Protein AF-Q17XA5-F1 (afdb_monomer_lite)

Sequence (164 aa):
MGDPQAYRCNRTDPNPKNCMPIATYNEMKNLAEKLQKTQGILCALSGCPSNQADQTKQGATISEALETAQKLMDLIHKTNTNMNWGNITIKGLSKLAVAYGGGKVGGHLENHVIYEGNIISNNPIISYVVFQNIYKMLTLLQEALKLSQNNTANSNTLQAQATV

Organism: Helicobacter acinonychis (strain Sheeba) (N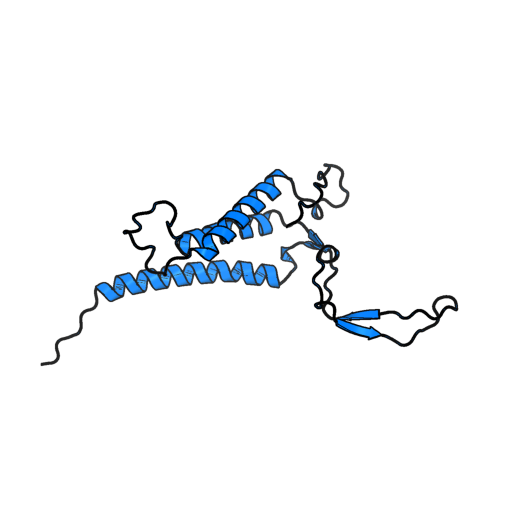CBI:txid382638)

Foldseek 3Di:
DDDPDCPPQDPPPPCSLQDDHPVLVVLLVVLVVVLVVQVVQEDDLVADDPDDPDPVNHHDYPVVNLVSVLVNLVSLVVSQHWDFLLVDDDPPQFDFPDQDFFDDDVHDGDGDTDTPRRDGDGGGPVVDVVSVVVNVVSVVVVVVSVVVVVVVVVVVVDDDDDDD

Radius of gyration: 24.25 Å; chains: 1; bounding box: 64×49×66 Å

Structure (mmCIF, N/CA/C/O backbone):
data_AF-Q17XA5-F1
#
_entry.id   AF-Q17XA5-F1
#
loop_
_atom_site.group_PDB
_atom_site.id
_atom_site.type_symbol
_atom_site.label_atom_id
_atom_site.label_alt_id
_atom_site.label_comp_id
_atom_site.label_asym_id
_atom_site.label_entity_id
_atom_site.label_seq_id
_atom_site.pdbx_PDB_ins_code
_atom_site.Cartn_x
_atom_site.Cartn_y
_atom_site.Cartn_z
_atom_site.occupancy
_atom_site.B_iso_or_equiv
_atom_site.auth_seq_id
_atom_site.auth_comp_id
_atom_site.auth_asym_id
_atom_site.auth_atom_id
_atom_site.pdbx_PDB_model_num
ATOM 1 N N . MET A 1 1 ? 17.829 -2.364 3.643 1.00 36.09 1 MET A N 1
ATOM 2 C CA . MET A 1 1 ? 17.371 -2.294 2.240 1.00 36.09 1 MET A CA 1
ATOM 3 C C . MET A 1 1 ? 18.505 -1.671 1.448 1.00 36.09 1 MET A C 1
ATOM 5 O O . MET A 1 1 ? 18.927 -0.585 1.820 1.00 36.09 1 MET A O 1
ATOM 9 N N . GLY A 1 2 ? 19.095 -2.399 0.497 1.00 38.16 2 GLY A N 1
ATOM 10 C CA . GLY A 1 2 ? 20.187 -1.864 -0.323 1.00 38.16 2 GLY A CA 1
ATOM 11 C C . GLY A 1 2 ? 19.666 -0.740 -1.212 1.00 38.16 2 GLY A C 1
ATOM 12 O O . GLY A 1 2 ? 18.548 -0.846 -1.713 1.00 38.16 2 GLY A O 1
ATOM 13 N N . ASP A 1 3 ? 20.440 0.332 -1.354 1.00 41.34 3 ASP A N 1
ATOM 14 C CA . ASP A 1 3 ? 20.094 1.455 -2.222 1.00 41.34 3 ASP A CA 1
ATOM 15 C C . ASP A 1 3 ? 20.024 0.930 -3.667 1.00 41.34 3 ASP A C 1
ATOM 17 O O . ASP A 1 3 ? 21.031 0.410 -4.168 1.00 41.34 3 ASP A O 1
ATOM 21 N N . PRO A 1 4 ? 18.857 0.952 -4.334 1.00 51.19 4 PRO A N 1
ATOM 22 C CA . PRO A 1 4 ? 18.785 0.523 -5.717 1.00 51.19 4 PRO A CA 1
ATOM 23 C C . PRO A 1 4 ? 19.672 1.462 -6.530 1.00 51.19 4 PRO A C 1
ATOM 25 O O . PRO A 1 4 ? 19.548 2.682 -6.422 1.00 51.19 4 PRO A O 1
ATOM 28 N N . GLN A 1 5 ? 20.589 0.879 -7.311 1.00 47.56 5 GLN A N 1
ATOM 29 C CA . GLN A 1 5 ? 21.404 1.593 -8.294 1.00 47.56 5 GLN A CA 1
ATOM 30 C C . GLN A 1 5 ? 20.510 2.620 -8.982 1.00 47.56 5 GLN A C 1
ATOM 32 O O . GLN A 1 5 ? 19.525 2.244 -9.620 1.00 47.56 5 GLN A O 1
ATOM 37 N N . ALA A 1 6 ? 20.810 3.905 -8.779 1.00 47.69 6 ALA A N 1
ATOM 38 C CA . ALA A 1 6 ? 20.068 5.008 -9.357 1.00 47.69 6 ALA A CA 1
ATOM 39 C C . ALA A 1 6 ? 20.289 4.984 -10.872 1.00 47.69 6 ALA A C 1
ATOM 41 O O . ALA A 1 6 ? 21.098 5.736 -11.416 1.00 47.69 6 ALA A O 1
ATOM 42 N N . TYR A 1 7 ? 19.589 4.083 -11.562 1.00 51.66 7 TYR A N 1
ATOM 43 C CA . TYR A 1 7 ? 19.445 4.115 -13.000 1.00 51.66 7 TYR A CA 1
ATOM 44 C C . TYR A 1 7 ? 18.728 5.420 -13.297 1.00 51.66 7 TYR A C 1
ATOM 46 O O . TYR A 1 7 ? 17.516 5.552 -13.140 1.00 51.66 7 TYR A O 1
ATOM 54 N N . ARG A 1 8 ? 19.523 6.437 -13.635 1.00 52.28 8 ARG A N 1
ATOM 55 C CA . ARG A 1 8 ? 19.034 7.711 -14.138 1.00 52.28 8 ARG A CA 1
ATOM 56 C C . ARG A 1 8 ? 18.149 7.377 -15.325 1.00 52.28 8 ARG A C 1
ATOM 58 O O . ARG A 1 8 ? 18.661 6.989 -16.370 1.00 52.28 8 ARG A O 1
ATOM 65 N N . CYS A 1 9 ? 16.839 7.498 -15.142 1.00 60.94 9 CYS A N 1
ATOM 66 C CA . CYS A 1 9 ? 15.868 7.372 -16.212 1.00 60.94 9 CYS A CA 1
ATOM 67 C C . CYS A 1 9 ? 16.212 8.436 -17.247 1.00 60.94 9 CYS A C 1
ATOM 69 O O . CYS A 1 9 ? 15.909 9.617 -17.062 1.00 60.94 9 CYS A O 1
ATOM 71 N N . ASN A 1 10 ? 16.954 8.049 -18.278 1.00 56.41 10 ASN A N 1
ATOM 72 C CA . ASN A 1 10 ? 17.335 8.981 -19.315 1.00 56.41 10 ASN A CA 1
ATOM 73 C C . ASN A 1 10 ? 16.105 9.199 -20.199 1.00 56.41 10 ASN A C 1
ATOM 75 O O . ASN A 1 10 ? 15.340 8.266 -20.437 1.00 56.41 10 ASN A O 1
ATOM 79 N N . ARG A 1 11 ? 15.897 10.421 -20.704 1.00 52.03 11 ARG A N 1
ATOM 80 C CA . ARG A 1 11 ? 14.738 10.748 -21.567 1.00 52.03 11 ARG A CA 1
ATOM 81 C C . ARG A 1 11 ? 14.680 9.919 -22.862 1.00 52.03 11 ARG A C 1
ATOM 83 O O . ARG A 1 11 ? 13.695 9.997 -23.584 1.00 52.03 11 ARG A O 1
ATOM 90 N N . THR A 1 12 ? 15.728 9.153 -23.145 1.00 58.00 12 THR A N 1
ATOM 91 C CA . THR A 1 12 ? 15.919 8.305 -24.321 1.00 58.00 12 THR A CA 1
ATOM 92 C C . THR A 1 12 ? 15.758 6.807 -24.035 1.00 58.00 12 THR A C 1
ATOM 94 O O . THR A 1 12 ? 16.127 6.004 -24.888 1.00 58.00 12 THR A O 1
ATOM 97 N N . ASP A 1 13 ? 15.264 6.402 -22.856 1.00 61.00 13 ASP A N 1
ATOM 98 C CA . ASP A 1 13 ? 15.025 4.983 -22.562 1.00 61.00 13 ASP A CA 1
ATOM 99 C C . ASP A 1 13 ? 13.949 4.416 -23.515 1.00 61.00 13 ASP A C 1
ATOM 101 O O . ASP A 1 13 ? 12.835 4.953 -23.559 1.00 61.00 13 ASP A O 1
ATOM 105 N N . PRO A 1 14 ? 14.247 3.349 -24.283 1.00 62.25 14 PRO A N 1
ATOM 106 C CA . PRO A 1 14 ? 13.286 2.733 -25.195 1.00 62.25 14 PRO A CA 1
ATOM 107 C C . PRO A 1 14 ? 12.069 2.136 -24.474 1.00 62.25 14 PRO A C 1
ATOM 109 O O . PRO A 1 14 ? 11.065 1.845 -25.122 1.00 62.25 14 PRO A O 1
ATOM 112 N N . ASN A 1 15 ? 12.125 1.955 -23.149 1.00 67.31 15 ASN A N 1
ATOM 113 C CA . ASN A 1 15 ? 11.006 1.476 -22.354 1.00 67.31 15 ASN A CA 1
ATOM 114 C C . ASN A 1 15 ? 10.769 2.370 -21.120 1.00 67.31 15 ASN A C 1
ATOM 116 O O . ASN A 1 15 ? 11.163 2.016 -20.004 1.00 67.31 15 ASN A O 1
ATOM 120 N N . PRO A 1 16 ? 10.060 3.508 -21.274 1.00 72.44 16 PRO A N 1
ATOM 121 C CA . PRO A 1 16 ? 9.834 4.472 -20.191 1.00 72.44 16 PRO A CA 1
ATOM 122 C C . PRO A 1 16 ? 9.091 3.871 -18.990 1.00 72.44 16 PRO A C 1
ATOM 124 O O . PRO A 1 16 ? 9.116 4.438 -17.901 1.00 72.44 16 PRO A O 1
ATOM 127 N N . LYS A 1 17 ? 8.444 2.712 -19.165 1.00 82.25 17 LYS A N 1
ATOM 128 C CA . LYS A 1 17 ? 7.773 1.982 -18.093 1.00 82.25 17 LYS A CA 1
ATOM 129 C C . LYS A 1 17 ? 8.729 1.243 -17.165 1.00 82.25 17 LYS A C 1
ATOM 131 O O . LYS A 1 17 ? 8.326 0.975 -16.047 1.00 82.25 17 LYS A O 1
ATOM 136 N N . ASN A 1 18 ? 9.973 0.957 -17.544 1.00 83.62 18 ASN A N 1
ATOM 137 C CA . ASN A 1 18 ? 10.951 0.303 -16.656 1.00 83.62 18 ASN A CA 1
ATOM 138 C C . ASN A 1 18 ? 11.650 1.270 -15.690 1.00 83.62 18 ASN A C 1
ATOM 140 O O . ASN A 1 18 ? 12.493 0.864 -14.895 1.00 83.62 18 ASN A O 1
ATOM 144 N N . CYS A 1 19 ? 11.307 2.550 -15.772 1.00 79.69 19 CYS A N 1
ATOM 145 C CA . CYS A 1 19 ? 12.036 3.633 -15.151 1.00 79.69 19 CYS A CA 1
ATOM 146 C C . CYS A 1 19 ? 11.107 4.461 -14.246 1.00 79.69 19 CYS A C 1
ATOM 148 O O . CYS A 1 19 ? 9.918 4.622 -14.528 1.00 79.69 19 CYS A O 1
ATOM 150 N N . MET A 1 20 ? 11.647 4.989 -13.144 1.00 86.56 20 MET A N 1
ATOM 151 C CA . MET A 1 20 ? 10.948 5.886 -12.222 1.00 86.56 20 MET A CA 1
ATOM 152 C C . MET A 1 20 ? 11.819 7.108 -11.897 1.00 86.56 20 MET A C 1
ATOM 154 O O . MET A 1 20 ? 12.958 6.937 -11.459 1.00 86.56 20 MET A O 1
ATOM 158 N N . PRO A 1 21 ? 11.303 8.345 -12.040 1.00 86.12 21 PRO A N 1
ATOM 159 C CA . PRO A 1 21 ? 12.040 9.540 -11.644 1.00 86.12 21 PRO A CA 1
ATOM 160 C C . PRO A 1 21 ? 12.481 9.485 -10.176 1.00 86.12 21 PRO A C 1
ATOM 162 O O . PRO A 1 21 ? 11.692 9.139 -9.298 1.00 86.12 21 PRO A O 1
ATOM 165 N N . ILE A 1 22 ? 13.715 9.912 -9.891 1.00 86.12 22 ILE A N 1
ATOM 166 C CA . ILE A 1 22 ? 14.277 9.867 -8.530 1.00 86.12 22 ILE A CA 1
ATOM 167 C C . ILE A 1 22 ? 13.446 10.663 -7.514 1.00 86.12 22 ILE A C 1
ATOM 169 O O . ILE A 1 22 ? 13.305 10.245 -6.371 1.00 86.12 22 ILE A O 1
ATOM 173 N N . ALA A 1 23 ? 12.852 11.786 -7.933 1.00 90.56 23 ALA A N 1
ATOM 174 C CA . ALA A 1 23 ? 11.978 12.585 -7.077 1.00 90.56 23 ALA A CA 1
ATOM 175 C C . ALA A 1 23 ? 10.739 11.786 -6.641 1.00 90.56 23 ALA A C 1
ATOM 177 O O . ALA A 1 23 ? 10.420 11.742 -5.458 1.00 90.56 23 ALA A O 1
ATOM 178 N N . THR A 1 24 ? 10.105 11.087 -7.586 1.00 92.4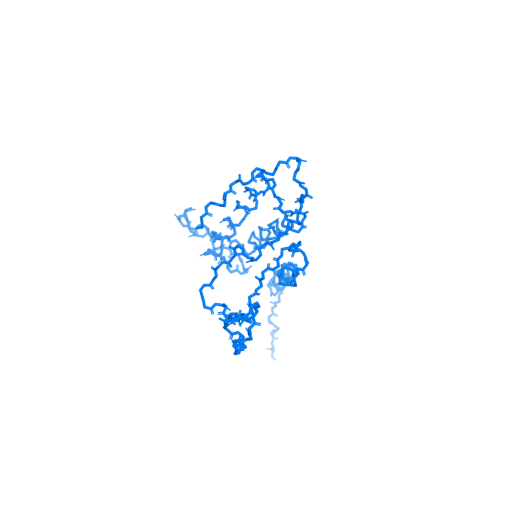4 24 THR A N 1
ATOM 179 C CA . THR A 1 24 ? 8.969 10.196 -7.325 1.00 92.44 24 THR A CA 1
ATOM 180 C C . THR A 1 24 ? 9.368 9.028 -6.424 1.00 92.44 24 THR A C 1
ATOM 182 O O . THR A 1 24 ? 8.658 8.727 -5.469 1.00 92.44 24 THR A O 1
ATOM 185 N N . TYR A 1 25 ? 10.527 8.409 -6.671 1.00 92.94 25 TYR A N 1
ATOM 186 C CA . TYR A 1 25 ? 11.054 7.354 -5.803 1.00 92.94 25 TYR A CA 1
ATOM 187 C C . TYR A 1 25 ? 11.279 7.847 -4.368 1.00 92.94 25 TYR A C 1
ATOM 189 O O . TYR A 1 25 ? 10.873 7.182 -3.420 1.00 92.94 25 TYR A O 1
ATOM 197 N N . ASN A 1 26 ? 11.886 9.023 -4.191 1.00 95.12 26 ASN A N 1
ATOM 198 C CA . ASN A 1 26 ? 12.140 9.594 -2.868 1.00 95.12 26 ASN A CA 1
ATOM 199 C C . ASN A 1 26 ? 10.841 9.903 -2.115 1.00 95.12 26 ASN A C 1
ATOM 201 O O . ASN A 1 26 ? 10.767 9.688 -0.906 1.00 95.12 26 ASN A O 1
ATOM 205 N N . GLU A 1 27 ? 9.808 10.367 -2.819 1.00 97.06 27 GLU A N 1
ATOM 206 C CA . GLU A 1 27 ? 8.481 10.577 -2.240 1.00 97.06 27 GLU A CA 1
ATOM 207 C C . GLU A 1 27 ? 7.848 9.249 -1.789 1.00 97.06 27 GLU A C 1
ATOM 209 O O . GLU A 1 27 ? 7.419 9.135 -0.639 1.00 97.06 27 GLU A O 1
ATOM 214 N N . MET A 1 28 ? 7.884 8.210 -2.636 1.00 97.31 28 MET A N 1
ATOM 215 C CA . MET A 1 28 ? 7.431 6.860 -2.266 1.00 97.31 28 MET A CA 1
ATOM 216 C C . MET A 1 28 ? 8.209 6.303 -1.068 1.00 97.31 28 MET A C 1
ATOM 218 O O . MET A 1 28 ? 7.610 5.765 -0.138 1.00 97.31 28 MET A O 1
ATOM 222 N N . LYS A 1 29 ? 9.538 6.454 -1.062 1.00 96.81 29 LYS A N 1
ATOM 223 C CA . LYS A 1 29 ? 10.417 6.007 0.024 1.00 96.81 29 LYS A CA 1
ATOM 224 C C . LYS A 1 29 ? 10.050 6.681 1.343 1.00 96.81 29 LYS A C 1
ATOM 226 O O . LYS A 1 29 ? 9.884 5.989 2.341 1.00 96.81 29 LYS A O 1
ATOM 231 N N . ASN A 1 30 ? 9.863 8.000 1.345 1.00 97.31 30 ASN A N 1
ATOM 232 C CA . ASN A 1 30 ? 9.486 8.741 2.549 1.00 97.31 30 ASN A CA 1
ATOM 233 C C . ASN A 1 30 ? 8.121 8.283 3.094 1.00 97.31 30 ASN A C 1
ATOM 235 O O . ASN A 1 30 ? 7.977 8.033 4.290 1.00 97.31 30 ASN A O 1
ATOM 239 N N . LEU A 1 31 ? 7.126 8.098 2.219 1.00 98.12 31 LEU A N 1
ATOM 240 C CA . LEU A 1 31 ? 5.816 7.573 2.617 1.00 98.12 31 LEU A CA 1
ATOM 241 C C . LEU A 1 31 ? 5.920 6.154 3.200 1.00 98.12 31 LEU A C 1
ATOM 243 O O . LEU A 1 31 ? 5.318 5.876 4.237 1.00 98.12 31 LEU A O 1
ATOM 247 N N . ALA A 1 32 ? 6.714 5.277 2.582 1.00 97.38 32 ALA A N 1
ATOM 248 C CA . ALA A 1 32 ? 6.944 3.919 3.069 1.00 97.38 32 ALA A CA 1
ATOM 249 C C . ALA A 1 32 ? 7.665 3.902 4.428 1.00 97.38 32 ALA A C 1
ATOM 251 O O . ALA A 1 32 ? 7.258 3.179 5.335 1.00 97.38 32 ALA A O 1
ATOM 252 N N . GLU A 1 33 ? 8.695 4.730 4.608 1.00 95.44 33 GLU A N 1
ATOM 253 C CA . GLU A 1 33 ? 9.415 4.867 5.878 1.00 95.44 33 GLU A CA 1
ATOM 254 C C . GLU A 1 33 ? 8.521 5.441 6.983 1.00 95.44 33 GLU A C 1
ATOM 256 O O . GLU A 1 33 ? 8.573 4.972 8.124 1.00 95.44 33 GLU A O 1
ATOM 261 N N . LYS A 1 34 ? 7.666 6.420 6.658 1.00 94.31 34 LYS A N 1
ATOM 262 C CA . LYS A 1 34 ? 6.665 6.955 7.587 1.00 94.31 34 LYS A CA 1
ATOM 263 C C . LYS A 1 34 ? 5.675 5.867 8.003 1.00 94.31 34 LYS A C 1
ATOM 265 O O . LYS A 1 34 ? 5.464 5.675 9.197 1.00 94.31 34 LYS A O 1
ATOM 270 N N . LEU A 1 35 ? 5.131 5.114 7.044 1.00 95.00 35 LEU A N 1
ATOM 271 C CA . LEU A 1 35 ? 4.196 4.021 7.316 1.00 95.00 35 LEU A CA 1
ATOM 272 C C . LEU A 1 35 ? 4.832 2.921 8.181 1.00 95.00 35 LEU A C 1
ATOM 274 O O . LEU A 1 35 ? 4.214 2.457 9.138 1.00 95.00 35 LEU A O 1
ATOM 278 N N . GLN A 1 36 ? 6.082 2.549 7.894 1.00 93.38 36 GLN A N 1
ATOM 279 C CA . GLN A 1 36 ? 6.824 1.550 8.665 1.00 93.38 36 GLN A CA 1
ATOM 280 C C . GLN A 1 36 ? 7.036 1.982 10.121 1.00 93.38 36 GLN A C 1
ATOM 282 O O . GLN A 1 36 ? 6.895 1.162 11.030 1.00 93.38 36 GLN A O 1
ATOM 287 N N . LYS A 1 37 ? 7.365 3.260 10.352 1.00 89.44 37 LYS A N 1
ATOM 288 C CA . LYS A 1 37 ? 7.490 3.824 11.705 1.00 89.44 37 LYS A CA 1
ATOM 289 C C . LYS A 1 37 ? 6.147 3.808 12.429 1.00 89.44 37 LYS A C 1
ATOM 291 O O . LYS A 1 37 ? 6.086 3.384 13.576 1.00 89.44 37 LYS A O 1
ATOM 296 N N . THR A 1 38 ? 5.078 4.204 11.741 1.00 87.50 38 THR A N 1
ATOM 297 C CA . THR A 1 38 ? 3.711 4.232 12.273 1.00 87.50 38 THR A CA 1
ATOM 298 C C . THR A 1 38 ? 3.202 2.846 12.681 1.00 87.50 38 THR A C 1
ATOM 300 O O . THR A 1 38 ? 2.573 2.732 13.729 1.00 87.50 38 THR A O 1
ATOM 303 N N . GLN A 1 39 ? 3.505 1.784 11.922 1.00 82.38 39 GLN A N 1
ATOM 304 C CA . GLN A 1 39 ? 3.032 0.421 12.216 1.00 82.38 39 GLN A CA 1
ATOM 305 C C . GLN A 1 39 ? 3.417 -0.063 13.626 1.00 82.38 39 GLN A C 1
ATOM 307 O O . GLN A 1 39 ? 2.622 -0.734 14.279 1.00 82.38 39 GLN A O 1
ATOM 312 N N . GLY A 1 40 ? 4.615 0.286 14.106 1.00 79.56 40 GLY A N 1
ATOM 313 C CA . GLY A 1 40 ? 5.111 -0.134 15.422 1.00 79.56 40 GLY A CA 1
ATOM 314 C C . GLY A 1 40 ? 4.495 0.611 16.610 1.00 79.56 40 GLY A C 1
ATOM 315 O O . GLY A 1 40 ? 4.762 0.245 17.751 1.00 79.56 40 GLY A O 1
ATOM 316 N N . ILE A 1 41 ? 3.698 1.652 16.353 1.00 85.31 41 ILE A N 1
ATOM 317 C CA . ILE A 1 41 ? 3.164 2.570 17.372 1.00 85.31 41 ILE A CA 1
ATOM 318 C C . ILE A 1 41 ? 1.670 2.868 17.171 1.00 85.31 41 ILE A C 1
ATOM 320 O O . ILE A 1 41 ? 1.180 3.905 17.621 1.00 85.31 41 ILE A O 1
ATOM 324 N N . LEU A 1 42 ? 0.946 1.992 16.467 1.00 90.00 42 LEU A N 1
ATOM 325 C CA . LEU A 1 42 ? -0.479 2.180 16.200 1.00 90.00 42 LEU A CA 1
ATOM 326 C C . LEU A 1 42 ? -1.295 2.201 17.493 1.00 90.00 42 LEU A C 1
ATOM 328 O O . LEU A 1 42 ? -1.229 1.289 18.316 1.00 90.00 42 LEU A O 1
ATOM 332 N N . CYS A 1 43 ? -2.113 3.234 17.629 1.00 89.44 43 CYS A N 1
ATOM 333 C CA . CYS A 1 43 ? -3.091 3.351 18.696 1.00 89.44 43 CYS A CA 1
ATOM 334 C C . CYS A 1 43 ? -4.333 2.496 18.414 1.00 89.44 43 CYS A C 1
ATOM 336 O O . CYS A 1 43 ? -4.594 2.086 17.281 1.00 89.44 43 CYS A O 1
ATOM 338 N N . ALA A 1 44 ? -5.139 2.268 19.452 1.00 86.69 44 ALA A N 1
ATOM 339 C CA . ALA A 1 44 ? -6.466 1.685 19.293 1.00 86.69 44 ALA A CA 1
ATOM 340 C C . ALA A 1 44 ? -7.362 2.569 18.399 1.00 86.69 44 ALA A C 1
ATOM 342 O O . ALA A 1 44 ? -7.098 3.759 18.209 1.00 86.69 44 ALA A O 1
ATOM 343 N N . LEU A 1 45 ? -8.469 2.009 17.892 1.00 86.31 45 LEU A N 1
ATOM 344 C CA . LEU A 1 45 ? -9.437 2.757 17.071 1.00 86.31 45 LEU A CA 1
ATOM 345 C C . LEU A 1 45 ? -10.015 3.984 17.797 1.00 86.31 45 LEU A C 1
ATOM 347 O O . LEU A 1 45 ? -10.392 4.954 17.146 1.00 86.31 45 LEU A O 1
ATOM 351 N N . SER A 1 46 ? -10.048 3.956 19.132 1.00 81.19 46 SER A N 1
ATOM 352 C CA . SER A 1 46 ? -10.476 5.065 19.993 1.00 81.19 46 SER A CA 1
ATOM 353 C C . SER A 1 46 ? -9.495 6.246 20.034 1.00 81.19 46 SER A C 1
ATOM 355 O O . SER A 1 46 ? -9.795 7.253 20.668 1.00 81.19 46 SER A O 1
ATOM 357 N N . GLY A 1 47 ? -8.330 6.136 19.389 1.00 81.75 47 GLY A N 1
ATOM 358 C CA . GLY A 1 47 ? -7.284 7.155 19.387 1.00 81.75 47 GLY A CA 1
ATOM 359 C C . GLY A 1 47 ? -6.153 6.873 20.376 1.00 81.75 47 GLY A C 1
ATOM 360 O O . GLY A 1 47 ? -6.111 5.839 21.047 1.00 81.75 47 GLY A O 1
ATOM 361 N N . CYS A 1 48 ? -5.195 7.798 20.422 1.00 84.06 48 CYS A N 1
ATOM 362 C CA . CYS A 1 48 ? -4.025 7.709 21.289 1.00 84.06 48 CYS A CA 1
ATOM 363 C C . CYS A 1 48 ? -4.310 8.335 22.665 1.00 84.06 48 CYS A C 1
ATOM 365 O O . CYS A 1 48 ? -4.961 9.378 22.731 1.00 84.06 48 CYS A O 1
ATOM 367 N N . PRO A 1 49 ? -3.822 7.744 23.769 1.00 78.12 49 PRO A N 1
ATOM 368 C CA . PRO A 1 49 ? -4.014 8.300 25.105 1.00 78.12 49 PRO A CA 1
ATOM 369 C C . PRO A 1 49 ? -3.276 9.639 25.277 1.00 78.12 49 PRO A C 1
ATOM 371 O O . PRO A 1 49 ? -2.100 9.755 24.941 1.00 78.12 49 PRO A O 1
ATOM 374 N N . SER A 1 50 ? -3.944 10.631 25.873 1.00 68.19 50 SER A N 1
ATOM 375 C CA . SER A 1 50 ? -3.457 12.016 26.026 1.00 68.19 50 SER A CA 1
ATOM 376 C C . SER A 1 50 ? -2.314 12.212 27.040 1.00 68.19 50 SER A C 1
ATOM 378 O O . SER A 1 50 ? -1.815 13.324 27.183 1.00 68.19 50 SER A O 1
ATOM 380 N N . ASN A 1 51 ? -1.890 11.159 27.752 1.00 57.59 51 ASN A N 1
ATOM 381 C CA . ASN A 1 51 ? -1.057 11.257 28.963 1.00 57.59 51 ASN A CA 1
ATOM 382 C C . ASN A 1 51 ? 0.358 10.676 28.809 1.00 57.59 51 ASN A C 1
ATOM 384 O O . ASN A 1 51 ? 0.918 10.129 29.760 1.00 57.59 51 ASN A O 1
ATOM 388 N N . GLN A 1 52 ? 0.964 10.758 27.628 1.00 55.69 52 GLN A N 1
ATOM 389 C CA . GLN A 1 52 ? 2.368 10.376 27.495 1.00 55.69 52 GLN A CA 1
ATOM 390 C C . GLN A 1 52 ? 3.242 11.567 27.891 1.00 55.69 52 GLN A C 1
ATOM 392 O O . GLN A 1 52 ? 3.482 12.468 27.097 1.00 55.69 52 GLN A O 1
ATOM 397 N N . ALA A 1 53 ? 3.735 11.554 29.133 1.00 50.91 53 ALA A N 1
ATOM 398 C CA . ALA A 1 53 ? 4.699 12.512 29.698 1.00 50.91 53 ALA A CA 1
ATOM 399 C C . ALA A 1 53 ? 6.057 12.569 28.952 1.00 50.91 53 ALA A C 1
ATOM 401 O O . ALA A 1 53 ? 7.001 13.201 29.412 1.00 50.91 53 ALA A O 1
ATOM 402 N N . ASP A 1 54 ? 6.154 11.903 27.805 1.00 52.66 54 ASP A N 1
ATOM 403 C CA . ASP A 1 54 ? 7.342 11.733 26.995 1.00 52.66 54 ASP A CA 1
ATOM 404 C C . ASP A 1 54 ? 6.924 11.950 25.532 1.00 52.66 54 ASP A C 1
ATOM 406 O O . ASP A 1 54 ? 6.327 11.071 24.904 1.00 52.66 54 ASP A O 1
ATOM 410 N N . GLN A 1 55 ? 7.189 13.146 24.993 1.00 53.22 55 GLN A N 1
ATOM 411 C CA . GLN A 1 55 ? 6.847 13.529 23.608 1.00 53.22 55 GLN A CA 1
ATOM 412 C C . GLN A 1 55 ? 7.472 12.584 22.563 1.00 53.22 55 GLN A C 1
ATOM 414 O O . GLN A 1 55 ? 7.070 12.567 21.404 1.00 53.22 55 GLN A O 1
ATOM 419 N N . THR A 1 56 ? 8.439 11.760 22.976 1.00 51.97 56 THR A N 1
ATOM 420 C CA . THR A 1 56 ? 9.101 10.745 22.151 1.00 51.97 56 THR A CA 1
ATOM 421 C C . THR A 1 56 ? 8.290 9.451 21.975 1.00 51.97 56 THR A C 1
ATOM 423 O O . THR A 1 56 ? 8.655 8.626 21.139 1.00 51.97 56 THR A O 1
ATOM 426 N N . LYS A 1 57 ? 7.183 9.262 22.714 1.00 58.22 57 LYS A N 1
ATOM 427 C CA . LYS A 1 57 ? 6.338 8.049 22.673 1.00 58.22 57 LYS A CA 1
ATOM 428 C C . LYS A 1 57 ? 4.977 8.238 22.011 1.00 58.22 57 LYS A C 1
ATOM 430 O O . LYS A 1 57 ? 4.147 7.335 22.108 1.00 58.22 57 LYS A O 1
ATOM 435 N N . GLN A 1 58 ? 4.764 9.371 21.346 1.00 73.56 58 GLN A N 1
ATOM 436 C CA . GLN A 1 58 ? 3.483 9.724 20.746 1.00 73.56 58 GLN A CA 1
ATOM 437 C C . GLN A 1 58 ? 3.058 8.654 19.733 1.00 73.56 58 GLN A C 1
ATOM 439 O O . GLN A 1 58 ? 3.707 8.458 18.707 1.00 73.56 58 GLN A O 1
ATOM 444 N N . GLY A 1 59 ? 2.006 7.905 20.073 1.00 76.50 59 GLY A N 1
ATOM 445 C CA . GLY A 1 59 ? 1.452 6.880 19.194 1.00 76.50 59 GLY A CA 1
ATOM 446 C C . GLY A 1 59 ? 0.856 7.493 17.924 1.00 76.50 59 GLY A C 1
ATOM 447 O O . GLY A 1 59 ? 0.545 8.682 17.885 1.00 76.50 59 GLY A O 1
ATOM 448 N N . ALA A 1 60 ? 0.688 6.678 16.887 1.00 85.62 60 ALA A N 1
ATOM 449 C CA . ALA A 1 60 ? 0.089 7.099 15.626 1.00 85.62 60 ALA A CA 1
ATOM 450 C C . ALA A 1 60 ? -1.336 6.559 15.500 1.00 85.62 60 ALA A C 1
ATOM 452 O O . ALA A 1 60 ? -1.614 5.395 15.806 1.00 85.62 60 ALA A O 1
ATOM 453 N N . THR A 1 61 ? -2.257 7.389 15.026 1.00 91.00 61 THR A N 1
ATOM 454 C CA . THR A 1 61 ? -3.639 6.957 14.812 1.00 91.00 61 THR A CA 1
ATOM 455 C C . THR A 1 61 ? -3.738 6.025 13.603 1.00 91.00 61 THR A C 1
ATOM 457 O O . THR A 1 61 ? -2.983 6.129 12.632 1.00 91.00 61 THR A O 1
ATOM 460 N N . ILE A 1 62 ? -4.731 5.131 13.616 1.00 92.25 62 ILE A N 1
ATOM 461 C CA . ILE A 1 62 ? -5.028 4.270 12.459 1.00 92.25 62 ILE A CA 1
ATOM 462 C C . ILE A 1 62 ? -5.387 5.119 11.227 1.00 92.25 62 ILE A C 1
ATOM 464 O O . ILE A 1 62 ? -5.030 4.753 10.110 1.00 92.25 62 ILE A O 1
ATOM 468 N N . SER A 1 63 ? -6.021 6.283 11.419 1.00 92.44 63 SER A N 1
ATOM 469 C CA . SER A 1 63 ? -6.345 7.212 10.328 1.00 92.44 63 SER A CA 1
ATOM 470 C C . SER A 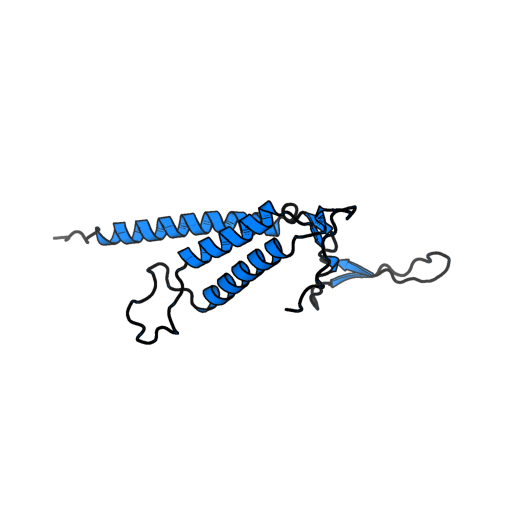1 63 ? -5.090 7.723 9.616 1.00 92.44 63 SER A C 1
ATOM 472 O O . SER A 1 63 ? -5.020 7.669 8.392 1.00 92.44 63 SER A O 1
ATOM 474 N N . GLU A 1 64 ? -4.074 8.167 10.362 1.00 92.25 64 GLU A N 1
ATOM 475 C CA . GLU A 1 64 ? -2.806 8.645 9.787 1.00 92.25 64 GLU A CA 1
ATOM 476 C C . GLU A 1 64 ? -2.056 7.533 9.041 1.00 92.25 64 GLU A C 1
ATOM 478 O O . GLU A 1 64 ? -1.441 7.776 7.995 1.00 92.25 64 GLU A O 1
ATOM 483 N N . ALA A 1 65 ? -2.117 6.305 9.563 1.00 94.25 65 ALA A N 1
ATOM 484 C CA . ALA A 1 65 ? -1.531 5.133 8.926 1.00 94.25 65 ALA A CA 1
ATOM 485 C C . ALA A 1 65 ? -2.216 4.820 7.590 1.00 94.25 65 ALA A C 1
ATOM 487 O O . ALA A 1 65 ? -1.542 4.681 6.568 1.00 94.25 65 ALA A O 1
ATOM 488 N N . LEU A 1 66 ? -3.552 4.765 7.585 1.00 95.62 66 LEU A N 1
ATOM 489 C CA . LEU A 1 66 ? -4.345 4.506 6.384 1.00 95.62 66 LEU A CA 1
ATOM 490 C C . LEU A 1 66 ? -4.198 5.626 5.348 1.00 95.62 66 LEU A C 1
ATOM 492 O O . LEU A 1 66 ? -4.122 5.333 4.159 1.00 95.62 66 LEU A O 1
ATOM 496 N N . GLU A 1 67 ? -4.106 6.890 5.765 1.00 94.94 67 GLU A N 1
ATOM 497 C CA . GLU A 1 67 ? -3.856 8.016 4.855 1.00 94.94 67 GLU A CA 1
ATOM 498 C C . GLU A 1 67 ? -2.460 7.928 4.221 1.00 94.94 67 GLU A C 1
ATOM 500 O O . GLU A 1 67 ? -2.301 8.124 3.015 1.00 94.94 67 GLU A O 1
ATOM 505 N N . THR A 1 68 ? -1.438 7.596 5.015 1.00 96.44 68 THR A N 1
ATOM 506 C CA . THR A 1 68 ? -0.066 7.431 4.511 1.00 96.44 68 THR A CA 1
ATOM 507 C C . THR A 1 68 ? 0.019 6.253 3.537 1.00 96.44 68 THR A C 1
ATOM 509 O O . THR A 1 68 ? 0.621 6.384 2.469 1.00 96.44 68 THR A O 1
ATOM 512 N N . ALA A 1 69 ? -0.623 5.128 3.864 1.00 97.31 69 ALA A N 1
ATOM 513 C CA . ALA A 1 69 ? -0.717 3.971 2.980 1.00 97.31 69 ALA A CA 1
ATOM 514 C C . ALA A 1 69 ? -1.462 4.303 1.679 1.00 97.31 69 ALA A C 1
ATOM 516 O O . ALA A 1 69 ? -0.998 3.915 0.608 1.00 97.31 69 ALA A O 1
ATOM 517 N N . GLN A 1 70 ? -2.558 5.068 1.751 1.00 97.62 70 GLN A N 1
ATOM 518 C CA . GLN A 1 70 ? -3.301 5.506 0.569 1.00 97.62 70 GLN A CA 1
ATOM 519 C C . GLN A 1 70 ? -2.430 6.368 -0.345 1.00 97.62 70 GLN A C 1
ATOM 521 O O . GLN A 1 70 ? -2.290 6.043 -1.517 1.00 97.62 70 GLN A O 1
ATOM 526 N N . LYS A 1 71 ? -1.758 7.397 0.190 1.00 98.00 71 LYS A N 1
ATOM 527 C CA . LYS A 1 71 ? -0.857 8.257 -0.601 1.00 98.00 71 LYS A CA 1
ATOM 528 C C . LYS A 1 71 ? 0.256 7.460 -1.281 1.00 98.00 71 LYS A C 1
ATOM 530 O O . LYS A 1 71 ? 0.568 7.713 -2.442 1.00 98.00 71 LYS A O 1
ATOM 535 N N . LEU A 1 72 ? 0.842 6.488 -0.576 1.00 98.19 72 LEU A N 1
ATOM 536 C CA . LEU A 1 72 ? 1.865 5.610 -1.147 1.00 98.19 72 LEU A CA 1
ATOM 537 C C . LEU A 1 72 ? 1.300 4.781 -2.305 1.00 98.19 72 LEU A C 1
ATOM 539 O O . LEU A 1 72 ? 1.883 4.748 -3.388 1.00 98.19 72 LEU A O 1
ATOM 543 N N . MET A 1 73 ? 0.163 4.124 -2.084 1.00 97.62 73 MET A N 1
ATOM 544 C CA . MET A 1 73 ? -0.463 3.256 -3.078 1.00 97.62 73 MET A CA 1
ATOM 545 C C . MET A 1 73 ? -0.992 4.044 -4.285 1.00 97.62 73 MET A C 1
ATOM 547 O O . MET A 1 73 ? -0.834 3.577 -5.412 1.00 97.62 73 MET A O 1
ATOM 551 N N . ASP A 1 74 ? -1.523 5.252 -4.081 1.00 98.00 74 ASP A N 1
ATOM 552 C CA . ASP A 1 74 ? -1.926 6.190 -5.137 1.00 98.00 74 ASP A CA 1
ATOM 553 C C . ASP A 1 74 ? -0.732 6.599 -5.994 1.00 98.00 74 ASP A C 1
ATOM 555 O O . ASP A 1 74 ? -0.812 6.586 -7.224 1.00 98.00 74 ASP A O 1
ATOM 559 N N . LEU A 1 75 ? 0.394 6.935 -5.356 1.00 97.62 75 LEU A N 1
ATOM 560 C CA . LEU A 1 75 ? 1.612 7.305 -6.062 1.00 97.62 75 LEU A CA 1
ATOM 561 C C . LEU A 1 75 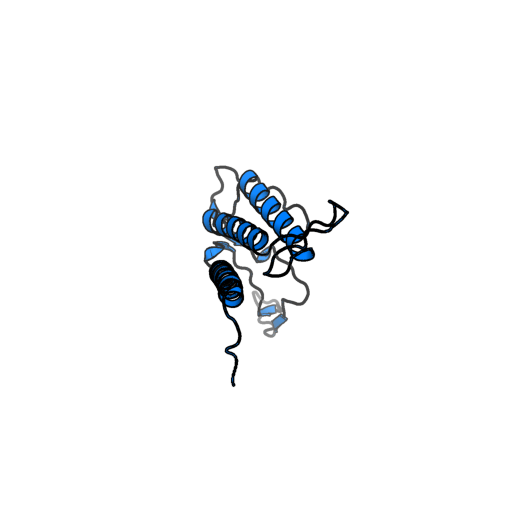? 2.134 6.121 -6.885 1.00 97.62 75 LEU A C 1
ATOM 563 O O . LEU A 1 75 ? 2.433 6.291 -8.064 1.00 97.62 75 LEU A O 1
ATOM 567 N N . ILE A 1 76 ? 2.156 4.905 -6.325 1.00 96.25 76 ILE A N 1
ATOM 568 C CA . ILE A 1 76 ? 2.551 3.684 -7.053 1.00 96.25 76 ILE A CA 1
ATOM 569 C C . ILE A 1 76 ? 1.607 3.420 -8.235 1.00 96.25 76 ILE A C 1
ATOM 571 O O . ILE A 1 76 ? 2.074 3.177 -9.351 1.00 96.25 76 ILE A O 1
ATOM 575 N N . HIS A 1 77 ? 0.293 3.511 -8.016 1.00 96.31 77 HIS A N 1
ATOM 576 C CA . HIS A 1 77 ? -0.723 3.310 -9.049 1.00 96.31 77 HIS A CA 1
ATOM 577 C C . HIS A 1 77 ? -0.605 4.349 -10.171 1.00 96.31 77 HIS A C 1
ATOM 579 O O . HIS A 1 77 ? -0.678 3.998 -11.346 1.00 96.31 77 HIS A O 1
ATOM 585 N N . LYS A 1 78 ? -0.398 5.626 -9.831 1.00 95.56 78 LYS A N 1
ATOM 586 C CA . LYS A 1 78 ? -0.259 6.727 -10.794 1.00 95.56 78 LYS A CA 1
ATOM 587 C C . LYS A 1 78 ? 1.032 6.619 -11.598 1.00 95.56 78 LYS A C 1
ATOM 589 O O . LYS A 1 78 ? 1.007 6.804 -12.813 1.00 95.56 78 LYS A O 1
ATOM 594 N N . THR A 1 79 ? 2.154 6.340 -10.938 1.00 93.31 79 THR A N 1
ATOM 595 C CA . THR A 1 79 ? 3.453 6.212 -11.607 1.00 93.31 79 THR A CA 1
ATOM 596 C C . THR A 1 79 ? 3.472 4.994 -12.525 1.00 93.31 79 THR A C 1
ATOM 598 O O . THR A 1 79 ? 3.961 5.083 -13.651 1.00 93.31 79 THR A O 1
ATOM 601 N N . ASN A 1 80 ? 2.872 3.882 -12.085 1.00 92.81 80 ASN A N 1
ATOM 602 C CA . ASN A 1 80 ? 2.651 2.682 -12.889 1.00 92.81 80 ASN A CA 1
ATOM 603 C C . ASN A 1 80 ? 3.905 2.206 -13.652 1.00 92.81 80 ASN A C 1
ATOM 605 O O . ASN A 1 80 ? 3.844 1.905 -14.853 1.00 92.81 80 ASN A O 1
ATOM 609 N N . THR A 1 81 ? 5.044 2.209 -12.959 1.00 92.19 81 THR A N 1
ATOM 610 C CA . THR A 1 81 ? 6.309 1.629 -13.425 1.00 92.19 81 THR A CA 1
ATOM 611 C C . THR A 1 81 ? 6.196 0.103 -13.406 1.00 92.19 81 THR A C 1
ATOM 613 O O . THR A 1 81 ? 5.458 -0.482 -12.605 1.00 92.19 81 THR A O 1
ATOM 616 N N . ASN A 1 82 ? 6.916 -0.554 -14.306 1.00 92.56 82 ASN A N 1
ATOM 617 C CA . ASN A 1 82 ? 7.031 -1.995 -14.348 1.00 92.56 82 ASN A CA 1
ATOM 618 C C . ASN A 1 82 ? 7.762 -2.501 -13.106 1.00 92.56 82 ASN A C 1
ATOM 620 O O . ASN A 1 82 ? 8.801 -1.976 -12.707 1.00 92.56 82 ASN A O 1
ATOM 624 N N . MET A 1 83 ? 7.215 -3.553 -12.508 1.00 91.00 83 MET A N 1
ATOM 625 C CA . MET A 1 83 ? 7.873 -4.289 -11.442 1.00 91.00 83 MET A CA 1
ATOM 626 C C . MET A 1 83 ? 8.554 -5.504 -12.059 1.00 91.00 83 MET A C 1
ATOM 628 O O . MET A 1 83 ? 7.877 -6.433 -12.510 1.00 91.00 83 MET A O 1
ATOM 632 N N . ASN A 1 84 ? 9.887 -5.470 -12.075 1.00 89.19 84 ASN A N 1
ATOM 633 C CA . ASN A 1 84 ? 10.718 -6.586 -12.498 1.00 89.19 84 ASN A CA 1
ATOM 634 C C . ASN A 1 84 ? 10.914 -7.554 -11.325 1.00 89.19 84 ASN A C 1
ATOM 636 O O . ASN A 1 84 ? 11.782 -7.346 -10.474 1.00 89.19 84 ASN A O 1
ATOM 640 N N . TRP A 1 85 ? 10.109 -8.615 -11.286 1.00 87.38 85 TRP A N 1
ATOM 641 C CA . TRP A 1 85 ? 10.193 -9.622 -10.226 1.00 87.38 85 TRP A CA 1
ATOM 642 C C . TRP A 1 85 ? 11.476 -10.451 -10.285 1.00 87.38 85 TRP A C 1
ATOM 644 O O . TRP A 1 85 ? 11.906 -10.957 -9.254 1.00 87.38 85 TRP A O 1
ATOM 654 N N . GLY A 1 86 ? 12.158 -10.495 -11.437 1.00 85.12 86 GLY A N 1
ATOM 655 C CA . GLY A 1 86 ? 13.485 -11.104 -11.551 1.00 85.12 86 GLY A CA 1
ATOM 656 C C . GLY A 1 86 ? 14.548 -10.432 -10.671 1.00 85.12 86 GLY A C 1
ATOM 657 O O . GLY A 1 86 ? 15.544 -11.064 -10.332 1.00 85.12 86 GLY A O 1
ATOM 658 N N . ASN A 1 87 ? 14.324 -9.182 -10.240 1.00 85.12 87 ASN A N 1
ATOM 659 C CA . ASN A 1 87 ? 15.211 -8.486 -9.303 1.00 85.12 87 ASN A CA 1
ATOM 660 C C . ASN A 1 87 ? 14.963 -8.871 -7.831 1.00 85.12 87 ASN A C 1
ATOM 662 O O . ASN A 1 87 ? 15.757 -8.510 -6.962 1.00 85.12 87 ASN A O 1
ATOM 666 N N . ILE A 1 88 ? 13.868 -9.572 -7.521 1.00 84.50 88 ILE A N 1
ATOM 667 C CA . ILE A 1 88 ? 13.505 -9.956 -6.155 1.00 84.50 88 ILE A CA 1
ATOM 668 C C . ILE A 1 88 ? 14.019 -11.371 -5.894 1.00 84.50 88 ILE A C 1
ATOM 670 O O . ILE A 1 88 ? 13.556 -12.340 -6.483 1.00 84.50 88 ILE A O 1
ATOM 674 N N . THR A 1 89 ? 14.967 -11.504 -4.965 1.00 82.88 89 THR A N 1
ATOM 675 C CA . THR A 1 89 ? 15.478 -12.809 -4.525 1.00 82.88 89 THR A CA 1
ATOM 676 C C . THR A 1 89 ? 15.024 -13.091 -3.101 1.00 82.88 89 THR A C 1
ATOM 678 O O . THR A 1 89 ? 15.471 -12.432 -2.162 1.00 82.88 89 THR A O 1
ATOM 681 N N . ILE A 1 90 ? 14.168 -14.100 -2.927 1.00 81.75 90 ILE A N 1
ATOM 682 C CA . ILE A 1 90 ? 13.759 -14.583 -1.605 1.00 81.75 90 ILE A CA 1
ATOM 683 C C . ILE A 1 90 ? 14.144 -16.057 -1.485 1.00 81.75 90 ILE A C 1
ATOM 685 O O . ILE A 1 90 ? 13.665 -16.908 -2.237 1.00 81.75 90 ILE A O 1
ATOM 689 N N . LYS A 1 91 ? 15.040 -16.366 -0.540 1.00 80.56 91 LYS A N 1
ATOM 690 C CA . LYS A 1 91 ? 15.520 -17.736 -0.315 1.00 80.56 91 LYS A CA 1
ATOM 691 C C . LYS A 1 91 ? 14.349 -18.652 0.063 1.00 80.56 91 LYS A C 1
ATOM 693 O O . LYS A 1 91 ? 13.587 -18.329 0.966 1.00 80.56 91 LYS A O 1
ATOM 698 N N . GLY A 1 92 ? 14.241 -19.801 -0.607 1.00 74.44 92 GLY A N 1
ATOM 699 C CA . GLY A 1 92 ? 13.250 -20.843 -0.301 1.00 74.44 92 GLY A CA 1
ATOM 700 C C . GLY A 1 92 ? 11.870 -20.669 -0.945 1.00 74.44 92 GLY A C 1
ATOM 701 O O . GLY A 1 92 ? 11.024 -21.543 -0.773 1.00 74.44 92 GLY A O 1
ATOM 702 N N . LEU A 1 93 ? 11.635 -19.587 -1.697 1.00 74.50 93 LEU A N 1
ATOM 703 C CA . LEU A 1 93 ? 10.370 -19.354 -2.410 1.00 74.50 93 LEU A CA 1
ATOM 704 C C . LEU A 1 93 ? 10.337 -20.003 -3.801 1.00 74.50 93 LEU A C 1
ATOM 706 O O . LEU A 1 93 ? 9.279 -20.436 -4.249 1.00 74.50 93 LEU A O 1
ATOM 710 N N . SER A 1 94 ? 11.490 -20.148 -4.454 1.00 64.38 94 SER A N 1
ATOM 711 C CA . SER A 1 94 ? 11.630 -20.949 -5.667 1.00 64.38 94 SER A CA 1
ATOM 712 C C . SER A 1 94 ? 11.680 -22.436 -5.301 1.00 64.38 94 SER A C 1
ATOM 714 O O . SER A 1 94 ? 12.723 -22.967 -4.917 1.00 64.38 94 SER A O 1
ATOM 716 N N . LYS A 1 95 ? 10.546 -23.134 -5.407 1.00 56.88 95 LYS A N 1
ATOM 717 C CA . LYS A 1 95 ? 10.544 -24.601 -5.363 1.00 56.88 95 LYS A CA 1
ATOM 718 C C . LYS A 1 95 ? 10.890 -25.126 -6.747 1.00 56.88 95 LYS A C 1
ATOM 720 O O . LYS A 1 95 ? 10.406 -24.599 -7.744 1.00 56.88 95 LYS A O 1
ATOM 725 N N . LEU A 1 96 ? 11.726 -26.158 -6.815 1.00 55.44 96 LEU A N 1
ATOM 726 C CA . LEU A 1 96 ? 11.885 -26.924 -8.047 1.00 55.44 96 LEU A CA 1
ATOM 727 C C . LEU A 1 96 ? 10.504 -27.487 -8.423 1.00 55.44 96 LEU A C 1
ATOM 729 O O . LEU A 1 96 ? 9.979 -28.316 -7.688 1.00 55.44 96 LEU A O 1
ATOM 733 N N . ALA A 1 97 ? 9.913 -27.000 -9.515 1.00 55.22 97 ALA A N 1
ATOM 734 C CA . ALA A 1 97 ? 8.663 -27.527 -10.064 1.00 55.22 97 ALA A CA 1
ATOM 735 C C . ALA A 1 97 ? 8.892 -28.919 -10.624 1.00 55.22 97 ALA A C 1
ATOM 737 O O . ALA A 1 97 ? 8.189 -29.870 -10.312 1.00 55.22 97 ALA A O 1
ATOM 738 N N . VAL A 1 98 ? 9.900 -29.019 -11.490 1.00 54.34 98 VAL A N 1
ATOM 739 C CA . VAL A 1 98 ? 10.201 -30.206 -12.273 1.00 54.34 98 VAL A CA 1
ATOM 740 C C . VAL A 1 98 ? 11.651 -30.086 -12.737 1.00 54.34 98 VAL A C 1
ATOM 742 O O . VAL A 1 98 ? 12.036 -29.083 -13.341 1.00 54.34 98 VAL A O 1
ATOM 745 N N . ALA A 1 99 ? 12.462 -31.108 -12.476 1.00 50.34 99 ALA A N 1
ATOM 746 C CA . ALA A 1 99 ? 13.615 -31.398 -13.317 1.00 50.34 99 ALA A CA 1
ATOM 747 C C . ALA A 1 99 ? 13.115 -32.383 -14.376 1.00 50.34 99 ALA A C 1
ATOM 749 O O . ALA A 1 99 ? 12.877 -33.548 -14.059 1.00 50.34 99 ALA A O 1
ATOM 750 N N . TYR A 1 100 ? 12.887 -31.932 -15.612 1.00 50.53 100 TYR A N 1
ATOM 751 C CA . TYR A 1 100 ? 12.718 -32.900 -16.693 1.00 50.53 100 TYR A CA 1
ATOM 752 C C . TYR A 1 100 ? 14.087 -33.538 -16.928 1.00 50.53 100 TYR A C 1
ATOM 754 O O . TYR A 1 100 ? 15.073 -32.831 -17.148 1.00 50.53 100 TYR A O 1
ATOM 762 N N . GLY A 1 101 ? 14.150 -34.868 -16.805 1.00 49.81 101 GLY A N 1
ATOM 763 C CA . GLY A 1 101 ? 15.350 -35.644 -17.102 1.00 49.81 101 GLY A CA 1
ATOM 764 C C . GLY A 1 101 ? 15.922 -35.224 -18.454 1.00 49.81 101 GLY A C 1
ATOM 765 O O . GLY A 1 101 ? 15.173 -35.069 -19.419 1.00 49.81 101 GLY A O 1
ATOM 766 N N . GLY A 1 102 ? 17.231 -34.969 -18.476 1.00 50.97 102 GLY A N 1
ATOM 767 C CA . GLY A 1 102 ? 17.897 -34.239 -19.545 1.00 50.97 102 GLY A CA 1
ATOM 768 C C . GLY A 1 102 ? 17.586 -34.765 -20.945 1.00 50.97 102 GLY A C 1
ATOM 769 O O . GLY A 1 102 ? 17.926 -35.890 -21.312 1.00 50.97 102 GLY A O 1
ATOM 770 N N . GLY A 1 103 ? 16.962 -33.905 -21.745 1.00 55.16 103 GLY A N 1
ATOM 771 C CA . GLY A 1 103 ? 16.972 -34.029 -23.193 1.00 55.16 103 GLY A CA 1
ATOM 772 C C . GLY A 1 103 ? 18.288 -33.480 -23.735 1.00 55.16 103 GLY A C 1
ATOM 773 O O . GLY A 1 103 ? 18.856 -32.541 -23.179 1.00 55.16 103 GLY A O 1
ATOM 774 N N . LYS A 1 104 ? 18.792 -34.062 -24.826 1.00 50.50 104 LYS A N 1
ATOM 775 C CA . LYS A 1 104 ? 19.955 -33.510 -25.522 1.00 50.50 104 LYS A CA 1
ATOM 776 C C . LYS A 1 104 ? 19.541 -32.265 -26.304 1.00 50.50 104 LYS A C 1
ATOM 778 O O . LYS A 1 104 ? 18.900 -32.400 -27.343 1.00 50.50 104 LYS A O 1
ATOM 783 N N . VAL A 1 105 ? 19.959 -31.081 -25.867 1.00 53.00 105 VAL A N 1
ATOM 784 C CA . VAL A 1 105 ? 19.944 -29.872 -26.706 1.00 53.00 105 VAL A CA 1
ATOM 785 C C . VAL A 1 105 ? 21.324 -29.773 -27.352 1.00 53.00 105 VAL A C 1
ATOM 787 O O . VAL A 1 105 ? 22.342 -29.788 -26.667 1.00 53.00 105 VAL A O 1
ATOM 790 N N . GLY A 1 106 ? 21.394 -29.819 -28.684 1.00 58.34 106 GLY A N 1
ATOM 791 C CA . GLY A 1 106 ? 22.680 -29.789 -29.399 1.00 58.34 106 GLY A CA 1
ATOM 792 C C . GLY A 1 106 ? 23.630 -30.965 -29.102 1.00 58.34 106 GLY A C 1
ATOM 793 O O . GLY A 1 106 ? 24.824 -30.854 -29.345 1.00 58.34 106 GLY A O 1
ATOM 794 N N . GLY A 1 107 ? 23.131 -32.089 -28.572 1.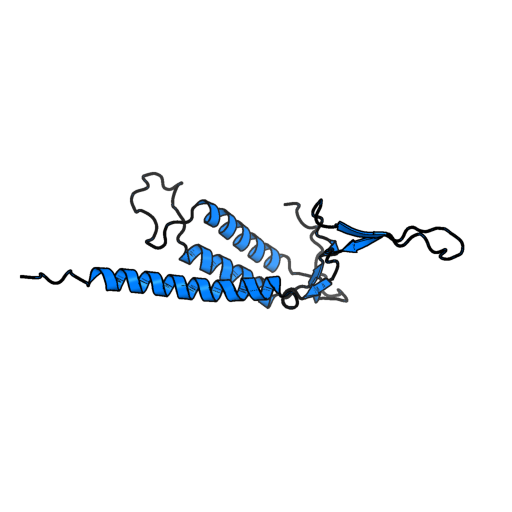00 57.97 107 GLY A N 1
ATOM 795 C CA . GLY A 1 107 ? 23.944 -33.273 -28.260 1.00 57.97 107 GLY A CA 1
ATOM 796 C C . GLY A 1 107 ? 24.445 -33.376 -26.812 1.00 57.97 107 GLY A C 1
ATOM 797 O O . GLY A 1 107 ? 24.934 -34.445 -26.437 1.00 57.97 107 GLY A O 1
ATOM 798 N N . HIS A 1 108 ? 24.253 -32.343 -25.983 1.00 51.66 108 HIS A N 1
ATOM 799 C CA . HIS A 1 108 ? 24.662 -32.32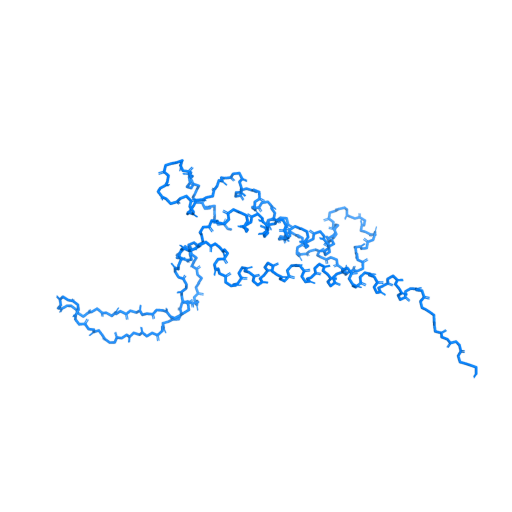0 -24.574 1.00 51.66 108 HIS A CA 1
ATOM 800 C C . HIS A 1 108 ? 23.477 -32.552 -23.631 1.00 51.66 108 HIS A C 1
ATOM 802 O O . HIS A 1 108 ? 22.390 -32.026 -23.847 1.00 51.66 108 HIS A O 1
ATOM 808 N N . LEU A 1 109 ? 23.686 -33.371 -22.594 1.00 53.59 109 LEU A N 1
ATOM 809 C CA . LEU A 1 109 ? 22.727 -33.559 -21.502 1.00 53.59 109 LEU A CA 1
ATOM 810 C C . LEU A 1 109 ? 22.650 -32.261 -20.690 1.00 53.59 109 LEU A C 1
ATOM 812 O O . LEU A 1 109 ? 23.579 -31.951 -19.946 1.00 53.59 109 LEU A O 1
ATOM 816 N N . GLU A 1 110 ? 21.548 -31.529 -20.820 1.00 56.84 110 GLU A N 1
ATOM 817 C CA . GLU A 1 110 ? 21.258 -30.366 -19.985 1.00 56.84 110 GLU A CA 1
ATOM 818 C C . GLU A 1 110 ? 20.076 -30.676 -19.063 1.00 56.84 110 GLU A C 1
ATOM 820 O O . GLU A 1 110 ? 18.989 -31.052 -19.502 1.00 56.84 110 GLU A O 1
ATOM 825 N N . ASN A 1 111 ? 20.291 -30.529 -17.756 1.00 58.59 111 ASN A N 1
ATOM 826 C CA . ASN A 1 111 ? 19.208 -30.578 -16.783 1.00 58.59 111 ASN A CA 1
ATOM 827 C C . ASN A 1 111 ? 18.494 -29.221 -16.802 1.00 58.59 111 ASN A C 1
ATOM 829 O O . ASN A 1 111 ? 18.982 -28.253 -16.219 1.00 58.59 111 ASN A O 1
ATOM 833 N N . HIS A 1 112 ? 17.336 -29.139 -17.457 1.00 56.81 112 HIS A N 1
ATOM 834 C CA . HIS A 1 112 ? 16.488 -27.953 -17.374 1.00 56.81 112 HIS A CA 1
ATOM 835 C C . HIS A 1 112 ? 15.650 -28.017 -16.098 1.00 56.81 112 HIS A C 1
ATOM 837 O O . HIS A 1 112 ? 14.757 -28.853 -15.945 1.00 56.81 112 HIS A O 1
ATOM 843 N N . VAL A 1 113 ? 15.964 -27.126 -15.163 1.00 59.25 113 VAL A N 1
ATOM 844 C CA . VAL A 1 113 ? 15.218 -26.966 -13.919 1.00 59.25 113 VAL A CA 1
ATOM 845 C C . VAL A 1 113 ? 14.136 -25.909 -14.123 1.00 59.25 113 VAL A C 1
ATOM 847 O O . VAL A 1 113 ? 14.449 -24.741 -14.352 1.00 59.25 113 VAL A O 1
ATOM 850 N N . ILE A 1 114 ? 12.866 -26.302 -14.015 1.00 57.75 114 ILE A N 1
ATOM 851 C CA . ILE A 1 114 ? 11.738 -25.367 -13.942 1.00 57.75 114 ILE A CA 1
ATOM 852 C C . ILE A 1 114 ? 11.463 -25.107 -12.459 1.00 57.75 114 ILE A C 1
ATOM 854 O O . ILE A 1 114 ? 11.374 -26.050 -11.674 1.00 57.75 114 ILE A O 1
ATOM 858 N N . TYR A 1 115 ? 11.333 -23.841 -12.063 1.00 59.09 115 TYR A N 1
ATOM 859 C CA . TYR A 1 115 ? 10.937 -23.454 -10.706 1.00 59.09 115 TYR A CA 1
ATOM 860 C C . TYR A 1 115 ? 9.463 -23.036 -10.693 1.00 59.09 115 TYR A C 1
ATOM 862 O O . TYR A 1 115 ? 9.065 -22.156 -11.453 1.00 59.09 115 TYR A O 1
ATOM 870 N N . GLU A 1 116 ? 8.658 -23.644 -9.825 1.00 58.16 116 GLU A N 1
ATOM 871 C CA . GLU A 1 116 ? 7.231 -23.342 -9.664 1.00 58.16 116 GLU A CA 1
ATOM 872 C C . GLU A 1 116 ? 7.107 -22.252 -8.604 1.00 58.16 116 GLU A C 1
ATOM 874 O O . GLU A 1 116 ? 7.829 -22.248 -7.604 1.00 58.16 116 GLU A O 1
ATOM 879 N N . GLY A 1 117 ? 6.216 -21.290 -8.840 1.00 62.97 117 GLY A N 1
ATOM 880 C CA . GLY A 1 117 ? 6.029 -20.144 -7.947 1.00 62.97 117 GLY A CA 1
ATOM 881 C C . GLY A 1 117 ? 7.065 -19.025 -8.102 1.00 62.97 117 GLY A C 1
ATOM 882 O O . GLY A 1 117 ? 6.952 -18.011 -7.417 1.00 62.97 117 GLY A O 1
ATOM 883 N N . ASN A 1 118 ? 8.036 -19.153 -9.015 1.00 73.25 118 ASN A N 1
ATOM 884 C CA . ASN A 1 118 ? 8.955 -18.061 -9.322 1.00 73.25 118 ASN A CA 1
ATOM 885 C C . ASN A 1 118 ? 8.318 -17.084 -10.324 1.00 73.25 118 ASN A C 1
ATOM 887 O O . ASN A 1 118 ? 8.162 -17.398 -11.504 1.00 73.25 118 ASN A O 1
ATOM 891 N N . ILE A 1 119 ? 7.952 -15.890 -9.859 1.00 82.81 119 ILE A N 1
ATOM 892 C CA . ILE A 1 119 ? 7.489 -14.807 -10.730 1.00 82.81 119 ILE A CA 1
ATOM 893 C C . ILE A 1 119 ? 8.731 -14.077 -11.241 1.00 82.81 119 ILE A C 1
ATOM 895 O O . ILE A 1 119 ? 9.494 -13.535 -10.453 1.00 82.81 119 ILE A O 1
ATOM 899 N N . ILE A 1 120 ? 8.931 -14.053 -12.558 1.00 86.06 120 ILE A N 1
ATOM 900 C CA . ILE A 1 120 ? 10.063 -13.355 -13.203 1.00 86.06 120 ILE A CA 1
ATOM 901 C C . ILE A 1 120 ? 9.608 -12.285 -14.202 1.00 86.06 120 ILE A C 1
ATOM 903 O O . ILE A 1 120 ? 10.408 -11.751 -14.964 1.00 86.06 120 ILE A O 1
ATOM 907 N N . SER A 1 121 ? 8.308 -11.987 -14.236 1.00 89.62 121 SER A N 1
ATOM 908 C CA . SER A 1 121 ? 7.731 -11.032 -15.179 1.00 89.62 121 SER A CA 1
ATOM 909 C C . SER A 1 121 ? 8.177 -9.597 -14.899 1.00 89.62 121 SER A C 1
ATOM 911 O O . SER A 1 121 ? 8.469 -9.220 -13.763 1.00 89.62 121 SER A O 1
ATOM 913 N N . ASN A 1 122 ? 8.149 -8.778 -15.950 1.00 90.25 122 ASN A N 1
ATOM 914 C CA . ASN A 1 122 ? 8.420 -7.347 -15.897 1.00 90.25 122 ASN A CA 1
ATOM 915 C C . ASN A 1 122 ? 7.251 -6.569 -16.518 1.00 90.25 122 ASN A C 1
ATOM 917 O O . ASN A 1 122 ? 7.321 -6.114 -17.657 1.00 90.25 122 ASN A O 1
ATOM 921 N N . ASN A 1 123 ? 6.156 -6.472 -15.767 1.00 92.81 123 ASN A N 1
ATOM 922 C CA . ASN A 1 123 ? 4.901 -5.853 -16.195 1.00 92.81 123 ASN A CA 1
ATOM 923 C C . ASN A 1 123 ? 4.543 -4.649 -15.308 1.00 92.81 123 ASN A C 1
ATOM 925 O O . ASN A 1 123 ? 5.053 -4.558 -14.184 1.00 92.81 123 ASN A O 1
ATOM 929 N N . PRO A 1 124 ? 3.642 -3.752 -15.759 1.00 93.81 124 PRO A N 1
ATOM 930 C CA . PRO A 1 124 ? 3.172 -2.622 -14.959 1.00 93.81 124 PRO A CA 1
ATOM 931 C C . PRO A 1 124 ? 2.612 -3.087 -13.615 1.00 93.81 124 PRO A C 1
ATOM 933 O O . PRO A 1 124 ? 1.901 -4.092 -13.566 1.00 93.81 124 PRO A O 1
ATOM 936 N N . ILE A 1 125 ? 2.886 -2.363 -12.527 1.00 94.38 125 ILE A N 1
ATOM 937 C CA . ILE A 1 125 ? 2.478 -2.782 -11.174 1.00 94.38 125 ILE A CA 1
ATOM 938 C C . ILE A 1 125 ? 0.971 -3.067 -11.049 1.00 94.38 125 ILE A C 1
ATOM 940 O O . ILE A 1 125 ? 0.564 -4.017 -10.382 1.00 94.38 125 ILE A O 1
ATOM 944 N N . ILE A 1 126 ? 0.139 -2.318 -11.775 1.00 95.44 126 ILE A N 1
ATOM 945 C CA . ILE A 1 126 ? -1.319 -2.493 -11.776 1.00 95.44 126 ILE A CA 1
ATOM 946 C C . ILE A 1 126 ? -1.782 -3.805 -12.427 1.00 95.44 126 ILE A C 1
ATOM 948 O O . ILE A 1 126 ? -2.919 -4.218 -12.225 1.00 95.44 126 ILE A O 1
ATOM 952 N N . SER A 1 127 ? -0.923 -4.482 -13.195 1.00 96.31 127 SER A N 1
ATOM 953 C CA . SER A 1 127 ? -1.244 -5.787 -13.789 1.00 96.31 127 SER A CA 1
ATOM 954 C C . SER A 1 127 ? -1.254 -6.918 -12.757 1.00 96.31 127 SER A C 1
ATOM 956 O O . SER A 1 127 ? -1.876 -7.953 -12.985 1.00 96.31 127 SER A O 1
ATOM 958 N N . TYR A 1 128 ? -0.609 -6.722 -11.602 1.00 95.75 128 TYR A N 1
ATOM 959 C CA . TYR A 1 128 ? -0.537 -7.739 -10.563 1.00 95.75 128 TYR A CA 1
ATOM 960 C C . TYR A 1 128 ? -1.743 -7.653 -9.625 1.00 95.75 128 TYR A C 1
ATOM 962 O O . TYR A 1 128 ? -1.969 -6.647 -8.950 1.00 95.75 128 TYR A O 1
ATOM 970 N N . VAL A 1 129 ? -2.489 -8.755 -9.522 1.00 96.62 129 VAL A N 1
ATOM 971 C CA . VAL A 1 129 ? -3.692 -8.862 -8.675 1.00 96.62 129 VAL A CA 1
ATOM 972 C C . VAL A 1 129 ? -3.389 -8.581 -7.201 1.00 96.62 129 VAL A C 1
ATOM 974 O O . VAL A 1 129 ? -4.206 -7.971 -6.518 1.00 96.62 129 VAL A O 1
ATOM 977 N N . VAL A 1 130 ? -2.199 -8.950 -6.711 1.00 95.69 130 VAL A N 1
ATOM 978 C CA . VAL A 1 130 ? -1.781 -8.645 -5.331 1.00 95.69 130 VAL A CA 1
ATOM 979 C C . VAL A 1 130 ? -1.802 -7.141 -5.049 1.00 95.69 130 VAL A C 1
ATOM 981 O O . VAL A 1 130 ? -2.345 -6.721 -4.030 1.00 95.69 130 VAL A O 1
ATOM 984 N N . PHE A 1 131 ? -1.301 -6.321 -5.979 1.00 96.69 131 PHE A N 1
ATOM 985 C CA . PHE A 1 131 ? -1.314 -4.869 -5.836 1.00 96.69 131 PHE A CA 1
ATOM 986 C C . PHE A 1 131 ? -2.748 -4.333 -5.848 1.00 96.69 131 PHE A C 1
ATOM 988 O O . PHE A 1 131 ? -3.126 -3.580 -4.954 1.00 96.69 131 PHE A O 1
ATOM 995 N N . GLN A 1 132 ? -3.568 -4.774 -6.808 1.00 97.06 132 GLN A N 1
ATOM 996 C CA . GLN A 1 132 ? -4.968 -4.348 -6.912 1.00 97.06 132 GLN A CA 1
ATOM 997 C C . GLN A 1 132 ? -5.780 -4.700 -5.658 1.00 97.06 132 GLN A C 1
ATOM 999 O O . GLN A 1 132 ? -6.588 -3.895 -5.197 1.00 97.06 132 GLN A O 1
ATOM 1004 N N . ASN A 1 133 ? -5.566 -5.889 -5.094 1.00 97.69 133 ASN A N 1
ATOM 1005 C CA . ASN A 1 133 ? -6.272 -6.335 -3.899 1.00 97.69 133 ASN A CA 1
ATOM 1006 C C . ASN A 1 133 ? -5.869 -5.514 -2.673 1.00 97.69 133 ASN A C 1
ATOM 1008 O O . ASN A 1 133 ? -6.746 -5.061 -1.944 1.00 97.69 133 ASN A O 1
ATOM 1012 N N . ILE A 1 134 ? -4.568 -5.273 -2.465 1.00 96.88 134 ILE A N 1
ATOM 1013 C CA . ILE A 1 134 ? -4.087 -4.428 -1.359 1.00 96.88 134 ILE A CA 1
ATOM 1014 C C . ILE A 1 134 ? -4.617 -2.998 -1.513 1.00 96.88 134 ILE A C 1
ATOM 1016 O O . ILE A 1 134 ? -5.102 -2.419 -0.545 1.00 96.88 134 ILE A O 1
ATOM 1020 N N . TYR A 1 135 ? -4.593 -2.454 -2.732 1.00 95.56 135 TYR A N 1
ATOM 1021 C CA . TYR A 1 135 ? -5.128 -1.126 -3.027 1.00 95.56 135 TYR A CA 1
ATOM 1022 C C . TYR A 1 135 ? -6.613 -1.016 -2.643 1.00 95.56 135 TYR A C 1
ATOM 1024 O O . TYR A 1 135 ? -7.008 -0.081 -1.955 1.00 95.56 135 TYR A O 1
ATOM 1032 N N . LYS A 1 136 ? -7.436 -2.007 -3.016 1.00 96.12 136 LYS A N 1
ATOM 1033 C CA . LYS A 1 136 ? -8.866 -2.052 -2.659 1.00 96.12 136 LYS A CA 1
ATOM 1034 C C . LYS A 1 136 ? -9.104 -2.238 -1.159 1.00 96.12 136 LYS A C 1
ATOM 1036 O O . LYS A 1 136 ? -10.042 -1.661 -0.616 1.00 96.12 136 LYS A O 1
ATOM 1041 N N . MET A 1 137 ? -8.267 -3.028 -0.481 1.00 96.88 137 MET A N 1
ATOM 1042 C CA . MET A 1 137 ? -8.376 -3.228 0.967 1.00 96.88 137 MET A CA 1
ATOM 1043 C C . MET A 1 137 ? -8.214 -1.919 1.743 1.00 96.88 137 MET A C 1
ATOM 1045 O O . MET A 1 137 ? -8.901 -1.739 2.743 1.00 96.88 137 MET A O 1
ATOM 1049 N N . LEU A 1 138 ? -7.366 -0.990 1.286 1.00 96.00 138 LEU A N 1
ATOM 1050 C CA . LEU A 1 138 ? -7.197 0.301 1.961 1.00 96.00 138 LEU A CA 1
ATOM 1051 C C . LEU A 1 138 ? -8.499 1.101 2.020 1.00 96.00 138 LEU A C 1
ATOM 1053 O O . LEU A 1 138 ? -8.853 1.596 3.089 1.00 96.00 138 LEU A O 1
ATOM 1057 N N . THR A 1 139 ? -9.244 1.159 0.916 1.00 91.06 139 THR A N 1
ATOM 1058 C CA . THR A 1 139 ? -10.549 1.832 0.874 1.00 91.06 139 THR A CA 1
ATOM 1059 C C . THR A 1 139 ? -11.540 1.189 1.846 1.00 91.06 139 THR A C 1
ATOM 1061 O O . THR A 1 139 ? -12.155 1.885 2.650 1.00 91.06 139 THR A O 1
ATOM 1064 N N . LEU A 1 140 ? -11.633 -0.146 1.851 1.00 96.94 140 LEU A N 1
ATOM 1065 C CA . LEU A 1 140 ? -12.525 -0.871 2.765 1.00 96.94 140 LEU A CA 1
ATOM 1066 C C . LEU A 1 140 ? -12.165 -0.636 4.240 1.00 96.94 140 LEU A C 1
ATOM 1068 O O . LEU A 1 140 ? -13.046 -0.479 5.083 1.00 96.94 140 LEU A O 1
ATOM 1072 N N . LEU A 1 141 ? -10.872 -0.581 4.565 1.00 96.62 141 LEU A N 1
ATOM 1073 C CA . LEU A 1 141 ? -10.406 -0.315 5.926 1.00 96.62 141 LEU A CA 1
ATOM 1074 C C . LEU A 1 141 ? -10.704 1.123 6.373 1.00 96.62 141 LEU A C 1
ATOM 1076 O O . LEU A 1 141 ? -11.040 1.337 7.537 1.00 96.62 141 LEU A O 1
ATOM 1080 N N . GLN A 1 142 ? -10.624 2.103 5.468 1.00 94.62 142 GLN A N 1
ATOM 1081 C CA . GLN A 1 142 ? -11.012 3.489 5.757 1.00 94.62 142 GLN A CA 1
ATOM 1082 C C . GLN A 1 142 ? -12.516 3.610 6.043 1.00 94.62 142 GLN A C 1
ATOM 1084 O O . GLN A 1 142 ? -12.914 4.288 6.993 1.00 94.62 142 GLN A O 1
ATOM 1089 N N . GLU A 1 143 ? -13.356 2.917 5.271 1.00 95.88 143 GLU A N 1
ATOM 1090 C CA . GLU A 1 143 ? -14.803 2.860 5.508 1.00 95.88 143 GLU A CA 1
ATOM 1091 C C . GLU A 1 143 ? -15.136 2.179 6.838 1.00 95.88 143 GLU A C 1
ATOM 1093 O O . GLU A 1 143 ? -15.927 2.706 7.625 1.00 95.88 143 GLU A O 1
ATOM 1098 N N . ALA A 1 144 ? -14.489 1.047 7.127 1.00 96.25 144 ALA A N 1
ATOM 1099 C CA . ALA A 1 144 ? -14.659 0.333 8.387 1.00 96.25 144 ALA A CA 1
ATOM 1100 C C . ALA A 1 144 ? -14.262 1.200 9.591 1.00 96.25 144 ALA A C 1
ATOM 1102 O O . ALA A 1 144 ? -15.002 1.255 10.573 1.00 96.25 144 ALA A O 1
ATOM 1103 N N . LEU A 1 145 ? -13.148 1.938 9.500 1.00 94.12 145 LEU A N 1
ATOM 1104 C CA . LEU A 1 145 ? -12.720 2.866 10.548 1.00 94.12 145 LEU A CA 1
ATOM 1105 C C . LEU A 1 145 ? -13.780 3.945 10.808 1.00 94.12 145 LEU A C 1
ATOM 1107 O O . LEU A 1 145 ? -14.156 4.171 11.960 1.00 94.12 145 LEU A O 1
ATOM 1111 N N . LYS A 1 146 ? -14.302 4.570 9.745 1.00 94.44 146 LYS A N 1
ATOM 1112 C CA . LYS A 1 146 ? -15.366 5.580 9.844 1.00 94.44 146 LYS A CA 1
ATOM 1113 C C . LYS A 1 146 ? -16.627 5.006 10.494 1.00 94.44 146 LYS A C 1
ATOM 1115 O O . LYS A 1 146 ? -17.225 5.647 11.358 1.00 94.44 146 LYS A O 1
ATOM 1120 N N . LEU A 1 147 ? -17.021 3.791 10.112 1.00 96.06 147 LEU A N 1
ATOM 1121 C CA . LEU A 1 147 ? -18.168 3.105 10.703 1.00 96.06 147 LEU A CA 1
ATOM 1122 C C . LEU A 1 147 ? -17.959 2.833 12.200 1.00 96.06 147 LEU A C 1
ATOM 1124 O O . LEU A 1 147 ? -18.849 3.109 13.001 1.00 96.06 147 LEU A O 1
ATOM 1128 N N . SER A 1 148 ? -16.782 2.348 12.602 1.00 94.06 148 SER A N 1
ATOM 1129 C CA . SER A 1 148 ? -16.460 2.100 14.013 1.00 94.06 148 SER A CA 1
ATOM 1130 C C . SER A 1 148 ? -16.483 3.376 14.860 1.00 94.06 148 SER A C 1
ATOM 1132 O O . SER A 1 148 ? -16.994 3.363 15.983 1.00 94.06 148 SER A O 1
ATOM 1134 N N . GLN A 1 149 ? -15.975 4.488 14.325 1.00 90.50 149 GLN A N 1
ATOM 1135 C CA . GLN A 1 149 ? -16.015 5.791 14.995 1.00 90.50 149 GLN A CA 1
ATOM 1136 C C . GLN A 1 149 ? -17.457 6.275 15.193 1.00 90.50 149 GLN A C 1
ATOM 1138 O O . GLN A 1 149 ? -17.835 6.639 16.308 1.00 90.50 149 GLN A O 1
ATOM 1143 N N . ASN A 1 150 ? -18.289 6.190 14.150 1.00 93.81 150 ASN A N 1
ATOM 1144 C CA . ASN A 1 150 ? -19.709 6.540 14.230 1.00 93.81 150 ASN A CA 1
ATOM 1145 C C . ASN A 1 150 ? -20.461 5.667 15.247 1.00 93.81 150 ASN A C 1
ATOM 1147 O O . ASN A 1 150 ? -21.221 6.182 16.065 1.00 93.81 150 ASN A O 1
ATOM 1151 N N . ASN A 1 151 ? -20.218 4.353 15.247 1.00 94.31 151 ASN A N 1
ATOM 1152 C CA . ASN A 1 151 ? -20.847 3.429 16.193 1.00 94.31 151 ASN A CA 1
ATOM 1153 C C . ASN A 1 151 ? -20.460 3.730 17.644 1.00 94.31 151 ASN A C 1
ATOM 1155 O O . ASN A 1 151 ? -21.302 3.614 18.533 1.00 94.31 151 ASN A O 1
ATOM 1159 N N . THR A 1 152 ? -19.216 4.148 17.884 1.00 91.88 152 THR A N 1
ATOM 1160 C CA . THR A 1 152 ? -18.745 4.544 19.219 1.00 91.88 152 THR A CA 1
ATOM 1161 C C . THR A 1 152 ? -19.466 5.808 19.687 1.00 91.88 152 THR A C 1
ATOM 1163 O O . THR A 1 152 ? -19.991 5.842 20.798 1.00 91.88 152 THR A O 1
ATOM 1166 N N . ALA A 1 153 ? -19.565 6.823 18.821 1.00 90.19 153 ALA A N 1
ATOM 1167 C CA . ALA A 1 153 ? -20.285 8.059 19.121 1.00 90.19 153 ALA A CA 1
ATOM 1168 C C . ALA A 1 153 ? -21.774 7.806 19.417 1.00 90.19 153 ALA A C 1
ATOM 1170 O O . ALA A 1 153 ? -22.297 8.312 20.407 1.00 90.19 153 ALA A O 1
ATOM 1171 N N . ASN A 1 154 ? -22.434 6.968 18.613 1.00 93.56 154 ASN A N 1
ATOM 1172 C CA . ASN A 1 154 ? -23.838 6.610 18.811 1.00 93.56 154 ASN A CA 1
ATOM 1173 C C . ASN A 1 154 ? -24.051 5.803 20.097 1.00 93.56 154 ASN A C 1
ATOM 1175 O O . ASN A 1 154 ? -24.979 6.091 20.849 1.00 93.56 154 ASN A O 1
ATOM 1179 N N . SER A 1 155 ? -23.179 4.832 20.389 1.00 92.00 155 SER A N 1
ATOM 1180 C CA . SER A 1 155 ? -23.278 4.003 21.601 1.00 92.00 155 SER A CA 1
ATOM 1181 C C . SER A 1 155 ? -23.216 4.835 22.880 1.00 92.00 155 SER A C 1
ATOM 1183 O O . SER A 1 155 ? -23.923 4.530 23.833 1.00 92.00 155 SER A O 1
ATOM 1185 N N . ASN A 1 156 ? -22.456 5.935 22.882 1.00 90.88 156 ASN A N 1
ATOM 1186 C CA . ASN A 1 156 ? -22.383 6.848 24.026 1.00 90.88 156 ASN A CA 1
ATOM 1187 C C . ASN A 1 156 ? -23.709 7.573 24.326 1.00 90.88 156 ASN A C 1
ATOM 1189 O O . ASN A 1 156 ? -23.864 8.131 25.410 1.00 90.88 156 ASN A O 1
ATOM 1193 N N . THR A 1 157 ? -24.660 7.583 23.386 1.00 92.88 157 THR A N 1
ATOM 1194 C CA . THR A 1 157 ? -25.999 8.169 23.579 1.00 92.88 157 THR A CA 1
ATOM 1195 C C . THR A 1 157 ? -27.041 7.155 24.046 1.00 92.88 157 THR A C 1
ATOM 1197 O O . THR A 1 157 ? -28.143 7.540 24.433 1.00 92.88 157 THR A O 1
ATOM 1200 N N . LEU A 1 158 ? -26.708 5.862 24.023 1.00 91.56 158 LEU A N 1
ATOM 1201 C CA . LEU A 1 158 ? -27.609 4.800 24.444 1.00 91.56 158 LEU A CA 1
ATOM 1202 C C . LEU A 1 158 ? -27.490 4.596 25.957 1.00 91.56 158 LEU A C 1
ATOM 1204 O O . LEU A 1 158 ? -26.394 4.481 26.502 1.00 91.56 158 LEU A O 1
ATOM 1208 N N . GLN A 1 159 ? -28.631 4.516 26.637 1.00 89.12 159 GLN A N 1
ATOM 1209 C CA . GLN A 1 159 ? -28.716 4.157 28.051 1.00 89.12 159 GLN A CA 1
ATOM 1210 C C . GLN A 1 159 ? -29.567 2.900 28.203 1.00 89.12 159 GLN A C 1
ATOM 1212 O O . GLN A 1 159 ? -30.500 2.674 27.430 1.00 89.12 159 GLN A O 1
ATOM 1217 N N . ALA A 1 160 ? -29.244 2.075 29.199 1.00 86.06 160 ALA A N 1
ATOM 1218 C CA . ALA A 1 160 ? -30.068 0.923 29.528 1.00 86.06 160 ALA A CA 1
ATOM 1219 C C . ALA A 1 160 ? -31.454 1.400 29.983 1.00 86.06 160 ALA A C 1
ATOM 1221 O O . ALA A 1 160 ? -31.571 2.286 30.831 1.00 86.06 160 ALA A O 1
ATOM 1222 N N . GLN A 1 161 ? -32.503 0.807 29.421 1.00 85.06 161 GLN A N 1
ATOM 1223 C CA . GLN A 1 161 ? -33.860 1.073 29.870 1.00 85.06 161 GLN A CA 1
ATOM 1224 C C . GLN A 1 161 ? -34.052 0.437 31.250 1.00 85.06 161 GLN A C 1
ATOM 1226 O O . GLN A 1 161 ? -33.805 -0.756 31.422 1.00 85.06 161 GLN A O 1
ATOM 1231 N N . ALA A 1 162 ? -34.471 1.230 32.236 1.00 76.56 162 ALA A N 1
ATOM 1232 C CA . ALA A 1 162 ? -34.790 0.710 33.558 1.00 76.56 162 ALA A CA 1
ATOM 1233 C C . ALA A 1 162 ? -36.028 -0.197 33.457 1.00 76.56 162 ALA A C 1
ATOM 1235 O O . ALA A 1 162 ? -37.129 0.275 33.177 1.00 76.56 162 ALA A O 1
ATOM 1236 N N . THR A 1 163 ? -35.841 -1.501 33.649 1.00 71.44 163 THR A N 1
ATOM 1237 C CA . THR A 1 163 ? -36.934 -2.453 33.877 1.00 71.44 163 THR A CA 1
ATOM 1238 C C . THR A 1 163 ? -37.389 -2.337 35.327 1.00 71.44 163 THR A C 1
ATOM 1240 O O . THR A 1 163 ? -36.569 -2.511 36.231 1.00 71.44 163 THR A O 1
ATOM 1243 N N . VAL A 1 164 ? -38.667 -2.003 35.522 1.00 65.38 164 VAL A N 1
ATOM 1244 C CA . VAL A 1 164 ? -39.352 -1.922 36.825 1.00 65.38 164 VAL A CA 1
ATOM 1245 C C . VAL A 1 164 ? -39.959 -3.274 37.171 1.00 65.38 164 VAL A C 1
ATOM 1247 O O . VAL A 1 164 ? -40.518 -3.900 36.242 1.00 65.38 164 VAL A O 1
#

pLDDT: mean 80.04, std 17.49, range [36.09, 98.19]

Secondary structure (DSSP, 8-state):
----------TT-S-GGG---HHHHHHHHHHHHHHHHHHTTBPBTTB--S--S-GGG--B-HHHHHHHHHHHHHHHHHH--EEEGGG---TTT-EEEEEEEEEEETTEEEEEEEEET----EEEGGGSHHHHHHHHHHHHHHHHHHHHHHHHHHHTT-------